Protein AF-A0A832K4I5-F1 (afdb_monomer_lite)

Foldseek 3Di:
DCVVVVHDDVPNHDHPPDDPVVVVVVVVVVVVVVCVDPVVVVVVVVCCVVCVVVPDDPPPDPDPPPPDDPPPPPPPDPPD

Structure (mmCIF, N/CA/C/O backbone):
data_AF-A0A832K4I5-F1
#
_entry.id   AF-A0A832K4I5-F1
#
loop_
_atom_site.group_PDB
_atom_site.id
_atom_site.type_symbol
_atom_site.label_atom_id
_atom_site.label_alt_id
_atom_site.label_comp_id
_atom_site.label_asym_id
_atom_site.label_entity_id
_atom_site.label_seq_id
_atom_site.pdbx_PDB_ins_code
_atom_site.Cartn_x
_atom_site.Cartn_y
_atom_site.Cartn_z
_atom_site.occupancy
_atom_site.B_iso_or_equiv
_atom_site.auth_seq_id
_atom_site.auth_comp_id
_atom_site.auth_asym_id
_atom_site.auth_atom_id
_atom_site.pdbx_PDB_model_num
ATOM 1 N N . MET A 1 1 ? -18.715 2.338 28.919 1.00 72.50 1 MET A N 1
ATOM 2 C CA . MET A 1 1 ? -17.414 3.042 28.905 1.00 72.50 1 MET A CA 1
ATOM 3 C C . MET A 1 1 ? -17.589 4.535 28.650 1.00 72.50 1 MET A C 1
ATOM 5 O O . MET A 1 1 ? -17.326 5.284 29.572 1.00 72.50 1 MET A O 1
ATOM 9 N N . GLN A 1 2 ? -18.139 4.974 27.512 1.00 83.50 2 GLN A N 1
ATOM 10 C CA . GLN A 1 2 ? -18.324 6.409 27.200 1.00 83.50 2 GLN A CA 1
ATOM 11 C C . GLN A 1 2 ? -19.115 7.187 28.274 1.00 83.50 2 GLN A C 1
ATOM 13 O O . GLN A 1 2 ? -18.608 8.160 28.821 1.00 83.50 2 GLN A O 1
ATOM 18 N N . ASN A 1 3 ? -20.267 6.666 28.718 1.00 80.44 3 ASN A N 1
ATOM 19 C CA . ASN A 1 3 ? -21.067 7.297 29.785 1.00 80.44 3 ASN A CA 1
ATOM 20 C C . ASN A 1 3 ? -20.355 7.386 31.148 1.00 80.44 3 ASN A C 1
ATOM 22 O O . ASN A 1 3 ? -20.705 8.236 31.955 1.00 80.44 3 ASN A O 1
ATOM 26 N N . ARG A 1 4 ? -19.378 6.509 31.432 1.00 86.44 4 ARG A N 1
ATOM 27 C CA . ARG A 1 4 ? -18.588 6.572 32.678 1.00 86.44 4 ARG A CA 1
ATOM 28 C C . ARG A 1 4 ? -17.498 7.641 32.604 1.00 86.44 4 ARG A C 1
ATOM 30 O O . ARG A 1 4 ? -17.150 8.209 33.627 1.00 86.44 4 ARG A O 1
ATOM 37 N N . CYS A 1 5 ? -16.976 7.894 31.406 1.00 86.00 5 CYS A N 1
ATOM 38 C CA . CYS A 1 5 ? -15.971 8.920 31.141 1.00 86.00 5 CYS A CA 1
ATOM 39 C C . CYS A 1 5 ? -16.591 10.296 30.846 1.00 86.00 5 CYS A C 1
ATOM 41 O O . CYS A 1 5 ? -15.855 11.269 30.742 1.00 86.00 5 CYS A O 1
ATOM 43 N N . GLY A 1 6 ? -17.920 10.377 30.700 1.00 89.31 6 GLY A N 1
ATOM 44 C CA . GLY A 1 6 ? -18.642 11.624 30.446 1.00 89.31 6 GLY A CA 1
ATOM 45 C C . GLY A 1 6 ? -18.404 12.225 29.059 1.00 89.31 6 GLY A C 1
ATOM 46 O O . GLY A 1 6 ? -18.679 13.401 28.873 1.00 89.31 6 GLY A O 1
ATOM 47 N N . VAL A 1 7 ? -17.877 11.445 28.109 1.00 89.56 7 VAL A N 1
ATOM 48 C CA . VAL A 1 7 ? -17.584 11.901 26.742 1.00 89.56 7 VAL A CA 1
ATOM 49 C C . VAL A 1 7 ? -18.257 10.968 25.749 1.00 89.56 7 VAL A C 1
ATOM 51 O O . VAL A 1 7 ? -17.956 9.769 25.713 1.00 89.56 7 VAL A O 1
ATOM 54 N N . LEU A 1 8 ? -19.150 11.526 24.935 1.00 91.31 8 LEU A N 1
ATOM 55 C CA . LEU A 1 8 ? -19.866 10.831 23.874 1.00 91.31 8 LEU A CA 1
ATOM 56 C C . LEU A 1 8 ? -19.189 11.077 22.522 1.00 91.31 8 LEU A C 1
ATOM 58 O O . LEU A 1 8 ? -19.110 12.206 22.028 1.00 91.31 8 LEU A O 1
ATOM 62 N N . ILE A 1 9 ? -18.718 9.998 21.895 1.00 90.75 9 ILE A N 1
ATOM 63 C CA . ILE A 1 9 ? -18.172 10.051 20.537 1.00 90.75 9 ILE A CA 1
ATOM 64 C C . ILE A 1 9 ? -19.312 10.346 19.549 1.00 90.75 9 ILE A C 1
ATOM 66 O O . ILE A 1 9 ? -20.350 9.693 19.569 1.00 90.75 9 ILE A O 1
ATOM 70 N N . GLY A 1 10 ? -19.103 11.318 18.668 1.00 89.19 10 GLY A N 1
ATOM 71 C CA . GLY A 1 10 ? -20.097 11.889 17.761 1.00 89.19 10 GLY A CA 1
ATOM 72 C C . GLY A 1 10 ? -20.778 13.162 18.280 1.00 89.19 10 GLY A C 1
ATOM 73 O O . GLY A 1 10 ? -21.400 13.849 17.475 1.00 89.19 10 GLY A O 1
ATOM 74 N N . GLN A 1 11 ? -20.642 13.498 19.569 1.00 90.75 11 GLN A N 1
ATOM 75 C CA . GLN A 1 11 ? -21.252 14.688 20.178 1.00 90.75 11 GLN A CA 1
ATOM 76 C C . GLN A 1 11 ? -20.210 15.581 20.860 1.00 90.75 11 GLN A C 1
ATOM 78 O O . GLN A 1 11 ? -19.956 16.686 20.389 1.00 90.75 11 GLN A O 1
ATOM 83 N N . ASP A 1 12 ? -19.590 15.093 21.935 1.00 91.56 12 ASP A N 1
ATOM 84 C CA . ASP A 1 12 ? -18.600 15.850 22.717 1.00 91.56 12 ASP A CA 1
ATOM 85 C C . ASP A 1 12 ? -17.205 15.764 22.089 1.00 91.56 12 ASP A C 1
ATOM 87 O O . ASP A 1 12 ? -16.370 16.655 22.230 1.00 91.56 12 ASP A O 1
ATOM 91 N N . TYR A 1 13 ? -16.960 14.672 21.367 1.00 90.88 13 TYR A N 1
ATOM 92 C CA . TYR A 1 13 ? -15.778 14.468 20.547 1.00 90.88 13 TYR A CA 1
ATOM 93 C C . TYR A 1 13 ? -16.206 13.890 19.200 1.00 90.88 13 TYR A C 1
ATOM 95 O O . TYR A 1 13 ? -17.094 13.041 19.178 1.00 90.88 13 TYR A O 1
ATOM 103 N N . PRO A 1 14 ? -15.618 14.297 18.067 1.00 91.50 14 PRO A N 1
ATOM 104 C CA . PRO A 1 14 ? -16.057 13.817 16.764 1.00 91.50 14 PRO A CA 1
ATOM 105 C C . PRO A 1 14 ? -15.903 12.300 16.618 1.00 91.50 14 PRO A C 1
ATOM 107 O O . PRO A 1 14 ? -14.944 11.690 17.095 1.00 91.50 14 PRO A O 1
ATOM 110 N N . ALA A 1 15 ? -16.852 11.691 15.906 1.00 91.44 15 ALA A N 1
ATOM 111 C CA . ALA A 1 15 ? -16.692 10.320 15.448 1.00 91.44 15 ALA A CA 1
ATOM 112 C C . ALA A 1 15 ? -15.493 10.218 14.486 1.00 91.44 15 ALA A C 1
ATOM 114 O O . ALA A 1 15 ? -15.172 11.200 13.806 1.00 91.44 15 ALA A O 1
ATOM 115 N N . PRO A 1 16 ? -14.827 9.049 14.402 1.00 90.12 16 PRO A N 1
ATOM 116 C CA . PRO A 1 16 ? -13.756 8.837 13.440 1.00 90.12 16 PRO A CA 1
ATOM 117 C C . PRO A 1 16 ? -14.196 9.243 12.034 1.00 90.12 16 PRO A C 1
ATOM 119 O O . PRO A 1 16 ? -15.173 8.721 11.501 1.00 90.12 16 PRO A O 1
ATOM 122 N N . LEU A 1 17 ? -13.458 10.182 11.442 1.00 91.81 17 LEU A N 1
ATOM 123 C CA . LEU A 1 17 ? -13.780 10.750 10.129 1.00 91.81 17 LEU A CA 1
ATOM 124 C C . LEU A 1 17 ? -13.722 9.703 9.012 1.00 91.81 17 LEU A C 1
ATOM 126 O O . LEU A 1 17 ? -14.349 9.860 7.968 1.00 91.81 17 LEU A O 1
ATOM 130 N N . VAL A 1 18 ? -12.918 8.660 9.213 1.00 93.00 18 VAL A N 1
ATOM 131 C CA . VAL A 1 18 ? -12.615 7.650 8.208 1.00 93.00 18 VAL A CA 1
ATOM 132 C C . VAL A 1 18 ? -12.608 6.276 8.865 1.00 93.00 18 VAL A C 1
ATOM 134 O O . VAL A 1 18 ? -12.050 6.097 9.949 1.00 93.00 18 VAL A O 1
ATOM 137 N N . ASP A 1 19 ? -13.166 5.283 8.172 1.00 93.19 19 ASP A N 1
ATOM 138 C CA . ASP A 1 19 ? -12.906 3.881 8.487 1.00 93.19 19 ASP A CA 1
ATOM 139 C C . ASP A 1 19 ? -11.450 3.552 8.133 1.00 93.19 19 ASP A C 1
ATOM 141 O O . ASP A 1 19 ? -11.080 3.375 6.966 1.00 93.19 19 ASP A O 1
ATOM 145 N N . PHE A 1 20 ? -10.612 3.474 9.165 1.00 91.00 20 PHE A N 1
ATOM 146 C CA . PHE A 1 20 ? -9.188 3.203 9.025 1.00 91.00 20 PHE A CA 1
ATOM 147 C C . PHE A 1 20 ? -8.890 1.870 8.328 1.00 91.00 20 PHE A C 1
ATOM 149 O O . PHE A 1 20 ? -7.920 1.791 7.569 1.00 91.00 20 PHE A O 1
ATOM 156 N N . ALA A 1 21 ? -9.710 0.833 8.531 1.00 93.81 21 ALA A N 1
ATOM 157 C CA . ALA A 1 21 ? -9.493 -0.468 7.904 1.00 93.81 21 ALA A CA 1
ATOM 158 C C . ALA A 1 21 ? -9.736 -0.381 6.392 1.00 93.81 21 ALA A C 1
ATOM 160 O O . ALA A 1 21 ? -8.913 -0.836 5.586 1.00 93.81 21 ALA A O 1
ATOM 161 N N . HIS A 1 22 ? -10.833 0.269 6.004 1.00 94.81 22 HIS A N 1
ATOM 162 C CA . HIS A 1 22 ? -11.142 0.522 4.605 1.00 94.81 22 HIS A CA 1
ATOM 163 C C . HIS A 1 22 ? -10.086 1.414 3.937 1.00 94.81 22 HIS A C 1
ATOM 165 O O . HIS A 1 22 ? -9.580 1.079 2.861 1.00 94.81 22 HIS A O 1
ATOM 171 N N . ALA A 1 23 ? -9.705 2.517 4.586 1.00 94.31 23 ALA A N 1
ATOM 172 C CA . ALA A 1 23 ? -8.726 3.466 4.064 1.00 94.31 23 ALA A CA 1
ATOM 173 C C . ALA A 1 23 ? -7.352 2.828 3.849 1.00 94.31 23 ALA A C 1
ATOM 175 O O . ALA A 1 23 ? -6.744 3.013 2.794 1.00 94.31 23 ALA A O 1
ATOM 176 N N . ALA A 1 24 ? -6.887 2.013 4.799 1.00 94.88 24 ALA A N 1
ATOM 177 C CA . ALA A 1 24 ? -5.626 1.294 4.664 1.00 94.88 24 ALA A CA 1
ATOM 178 C C . ALA A 1 24 ? -5.647 0.325 3.472 1.00 94.88 24 ALA A C 1
ATOM 180 O O . ALA A 1 24 ? -4.688 0.267 2.697 1.00 94.88 24 ALA A O 1
ATOM 181 N N . ARG A 1 25 ? -6.744 -0.421 3.292 1.00 95.69 25 ARG A N 1
ATOM 182 C CA . ARG A 1 25 ? -6.915 -1.321 2.142 1.00 95.69 25 ARG A CA 1
ATOM 183 C C . ARG A 1 25 ? -6.900 -0.548 0.824 1.00 95.69 25 ARG A C 1
ATOM 185 O O . ARG A 1 25 ? -6.201 -0.948 -0.104 1.00 95.69 25 ARG A O 1
ATOM 192 N N . HIS A 1 26 ? -7.630 0.561 0.763 1.00 97.06 26 HIS A N 1
ATOM 193 C CA . HIS A 1 26 ? -7.707 1.412 -0.419 1.00 97.06 26 HIS A CA 1
ATOM 194 C C . HIS A 1 26 ? -6.343 2.018 -0.785 1.00 97.06 26 HIS A C 1
ATOM 196 O O . HIS A 1 26 ? -5.932 1.956 -1.941 1.00 97.06 26 HIS A O 1
ATOM 202 N N . ALA A 1 27 ? -5.592 2.518 0.200 1.00 96.19 27 ALA A N 1
ATOM 203 C CA . ALA A 1 27 ? -4.254 3.063 -0.015 1.00 96.19 27 ALA A CA 1
ATOM 204 C C . ALA A 1 27 ? -3.281 2.009 -0.574 1.00 96.19 27 ALA A C 1
ATOM 206 O O . ALA A 1 27 ? -2.545 2.278 -1.523 1.00 96.19 27 ALA A O 1
ATOM 207 N N . ARG A 1 28 ? -3.304 0.781 -0.035 1.00 97.31 28 ARG A N 1
ATOM 208 C CA . ARG A 1 28 ? -2.471 -0.324 -0.544 1.00 97.31 28 ARG A C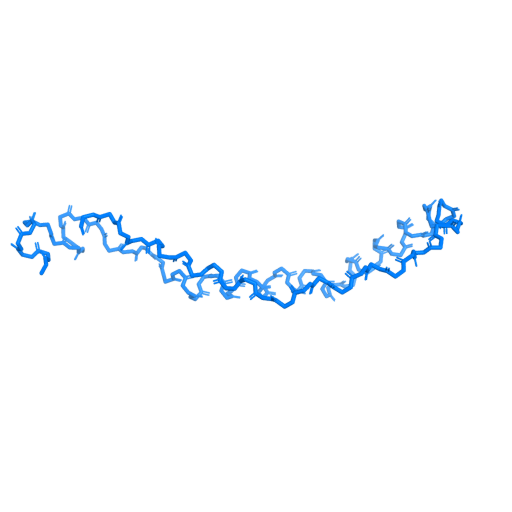A 1
ATOM 209 C C . ARG A 1 28 ? -2.809 -0.683 -1.988 1.00 97.31 28 ARG A C 1
ATOM 211 O O . ARG A 1 28 ? -1.893 -0.927 -2.770 1.00 97.31 28 ARG A O 1
ATOM 218 N N . ALA A 1 29 ? -4.097 -0.711 -2.330 1.00 97.19 29 ALA A N 1
ATOM 219 C CA . ALA A 1 29 ? -4.543 -0.980 -3.693 1.00 97.19 29 ALA A CA 1
ATOM 220 C C . ALA A 1 29 ? -4.016 0.083 -4.669 1.00 97.19 29 ALA A C 1
ATOM 222 O O . ALA A 1 29 ? -3.367 -0.274 -5.647 1.00 97.19 29 ALA A O 1
ATOM 223 N N . GLN A 1 30 ? -4.170 1.369 -4.337 1.00 97.44 30 GLN A N 1
ATOM 224 C CA . GLN A 1 30 ? -3.661 2.468 -5.165 1.00 97.44 30 GLN A CA 1
ATOM 225 C C . GLN A 1 30 ? -2.151 2.385 -5.397 1.00 97.44 30 GLN A C 1
ATOM 227 O O . GLN A 1 30 ? -1.684 2.507 -6.525 1.00 97.44 30 GLN A O 1
ATOM 232 N N . VAL A 1 31 ? -1.372 2.133 -4.343 1.00 96.12 31 VAL A N 1
ATOM 233 C CA . VAL A 1 31 ? 0.083 1.975 -4.470 1.00 96.12 31 VAL A CA 1
ATOM 234 C C . VAL A 1 31 ? 0.424 0.799 -5.390 1.00 96.12 31 VAL A C 1
ATOM 236 O O . VAL A 1 31 ? 1.283 0.921 -6.264 1.00 96.12 31 VAL A O 1
ATOM 239 N N . ALA A 1 32 ? -0.267 -0.333 -5.234 1.00 95.75 32 ALA A N 1
ATOM 240 C CA . ALA A 1 32 ? -0.081 -1.489 -6.103 1.00 95.75 32 ALA A CA 1
ATOM 241 C C . ALA A 1 32 ? -0.456 -1.194 -7.565 1.00 95.75 32 ALA A C 1
ATOM 243 O O . ALA A 1 32 ? 0.194 -1.710 -8.474 1.00 95.75 32 ALA A O 1
ATOM 244 N N . ASP A 1 33 ? -1.473 -0.370 -7.812 1.00 96.31 33 ASP A N 1
ATOM 245 C CA . ASP A 1 33 ? -1.862 0.064 -9.157 1.00 96.31 33 ASP A CA 1
ATOM 246 C C . ASP A 1 33 ? -0.807 0.980 -9.779 1.00 96.31 33 ASP A C 1
ATOM 248 O O . ASP A 1 33 ? -0.388 0.746 -10.915 1.00 96.31 33 ASP A O 1
ATOM 252 N N . CYS A 1 34 ? -0.278 1.938 -9.013 1.00 94.81 34 CYS A N 1
ATOM 253 C CA . CYS A 1 34 ? 0.834 2.784 -9.444 1.00 94.81 34 CYS A CA 1
ATOM 254 C C . CYS A 1 34 ? 2.049 1.944 -9.865 1.00 94.81 34 CYS A C 1
ATOM 256 O O . CYS A 1 34 ? 2.621 2.177 -10.932 1.00 94.81 34 CYS A O 1
ATOM 258 N N . TYR A 1 35 ? 2.412 0.919 -9.085 1.00 91.25 35 TYR A N 1
ATOM 259 C CA . TYR A 1 35 ? 3.502 0.004 -9.443 1.00 91.25 35 TYR A CA 1
ATOM 260 C C . TYR A 1 35 ? 3.206 -0.860 -10.674 1.00 91.25 35 TYR A C 1
ATOM 262 O O . TYR A 1 35 ?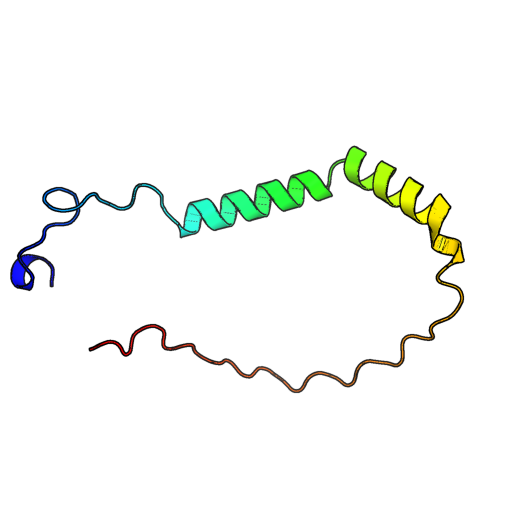 4.132 -1.243 -11.388 1.00 91.25 35 TYR A O 1
ATOM 270 N N . ARG A 1 36 ? 1.934 -1.182 -10.934 1.00 93.38 36 ARG A N 1
ATOM 271 C CA . ARG A 1 36 ? 1.507 -1.956 -12.111 1.00 93.38 36 ARG A CA 1
ATOM 272 C C . ARG A 1 36 ? 1.420 -1.125 -13.389 1.00 93.38 36 ARG A C 1
ATOM 274 O O . ARG A 1 36 ? 1.222 -1.714 -14.453 1.00 93.38 36 ARG A O 1
ATOM 281 N N . SER A 1 37 ? 1.567 0.195 -13.297 1.00 95.75 37 SER A N 1
ATOM 282 C CA . SER A 1 37 ? 1.529 1.085 -14.454 1.00 95.75 37 SER A CA 1
ATOM 283 C C . SER A 1 37 ? 2.690 0.830 -15.422 1.00 95.75 37 SER A C 1
ATOM 285 O O . SER A 1 37 ? 3.814 0.506 -15.029 1.00 95.75 37 SER A O 1
ATOM 287 N N . GLU A 1 38 ? 2.429 1.031 -16.713 1.00 93.38 38 GLU A N 1
ATOM 288 C CA . GLU A 1 38 ? 3.455 0.941 -17.760 1.00 93.38 38 GLU A CA 1
ATOM 289 C C . GLU A 1 38 ? 4.558 1.990 -17.579 1.00 93.38 38 GLU A C 1
ATOM 291 O O . GLU A 1 38 ? 5.723 1.732 -17.872 1.00 93.38 38 GLU A O 1
ATOM 296 N N . GLN A 1 39 ? 4.217 3.151 -17.016 1.00 94.19 39 GLN A N 1
ATOM 297 C CA . GLN A 1 39 ? 5.181 4.203 -16.700 1.00 94.19 39 GLN A CA 1
ATOM 298 C C . GLN A 1 39 ? 6.209 3.731 -15.666 1.00 94.19 39 GLN A C 1
ATOM 300 O O . GLN A 1 39 ? 7.410 3.892 -15.881 1.00 94.19 39 GLN A O 1
ATOM 305 N N . ALA A 1 40 ? 5.757 3.091 -14.581 1.00 93.12 40 ALA A N 1
ATOM 306 C CA . ALA A 1 40 ? 6.649 2.541 -13.563 1.00 93.12 40 ALA A CA 1
ATOM 307 C C . ALA A 1 40 ? 7.566 1.448 -14.138 1.00 93.12 40 ALA A C 1
ATOM 309 O O . ALA A 1 40 ? 8.758 1.404 -13.820 1.00 93.12 40 ALA A O 1
ATOM 310 N N . ARG A 1 41 ? 7.039 0.594 -15.028 1.00 93.06 41 ARG A N 1
ATOM 311 C CA . ARG A 1 41 ? 7.835 -0.429 -15.726 1.00 93.06 41 ARG A CA 1
ATOM 312 C C . ARG A 1 41 ? 8.897 0.186 -16.631 1.00 93.06 41 ARG A C 1
ATOM 314 O O . ARG A 1 41 ? 10.061 -0.199 -16.537 1.00 93.06 41 ARG A O 1
ATOM 321 N N . ALA A 1 42 ? 8.510 1.131 -17.484 1.00 94.62 42 ALA A N 1
ATOM 322 C CA . ALA A 1 42 ? 9.419 1.787 -18.418 1.00 94.62 42 ALA A CA 1
ATOM 323 C C . ALA A 1 42 ? 10.552 2.511 -17.680 1.00 94.62 42 ALA A C 1
ATOM 325 O O . ALA A 1 42 ? 11.719 2.377 -18.047 1.00 94.62 42 ALA A O 1
ATOM 326 N N . GLU A 1 43 ? 10.229 3.219 -16.598 1.00 93.69 43 GLU A N 1
ATOM 327 C CA . GLU A 1 43 ? 11.231 3.914 -15.794 1.00 93.69 43 GLU A CA 1
ATOM 328 C C . GLU A 1 43 ? 12.175 2.933 -15.092 1.00 93.69 43 GLU A C 1
ATOM 330 O O . GLU A 1 43 ? 13.394 3.096 -15.139 1.00 93.69 43 GLU A O 1
ATOM 335 N N . SER A 1 44 ? 11.642 1.843 -14.532 1.00 91.69 44 SER A N 1
ATOM 336 C CA . SER A 1 44 ? 12.464 0.781 -13.946 1.00 91.69 44 SER A CA 1
ATOM 337 C C . SER A 1 44 ? 13.446 0.181 -14.961 1.00 91.69 44 SER A C 1
ATOM 339 O O . SER A 1 44 ? 14.619 -0.008 -14.635 1.00 91.69 44 SER A O 1
ATOM 341 N N . GLN A 1 45 ? 13.008 -0.058 -16.202 1.00 92.44 45 GLN A N 1
ATOM 342 C CA . GLN A 1 45 ? 13.875 -0.551 -17.277 1.00 92.44 45 GLN A CA 1
ATOM 343 C C . GLN A 1 45 ? 14.963 0.456 -17.653 1.00 92.44 45 GLN A C 1
ATOM 345 O O . GLN A 1 45 ? 16.115 0.060 -17.825 1.00 92.44 45 GLN A O 1
ATOM 350 N N . ARG A 1 46 ? 14.635 1.751 -17.742 1.00 94.12 46 ARG A N 1
ATOM 351 C CA . ARG A 1 46 ? 15.622 2.810 -18.016 1.00 94.12 46 ARG A CA 1
ATOM 352 C C . ARG A 1 46 ? 16.693 2.870 -16.937 1.00 94.12 46 ARG A C 1
ATOM 354 O O . ARG A 1 46 ? 17.881 2.851 -17.250 1.00 94.12 46 ARG A O 1
ATOM 361 N N . VAL A 1 47 ? 16.275 2.887 -15.672 1.00 91.69 47 VAL A N 1
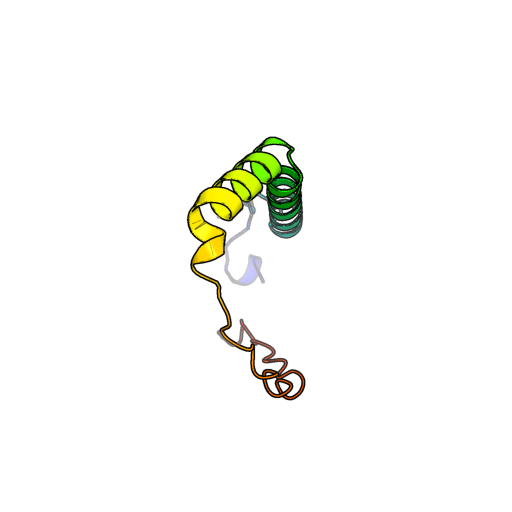ATOM 362 C CA . VAL A 1 47 ? 17.185 2.885 -14.520 1.00 91.69 47 VAL A CA 1
ATOM 363 C C . VAL A 1 47 ? 18.064 1.637 -14.542 1.00 91.69 47 VAL A C 1
ATOM 365 O O . VAL A 1 47 ? 19.278 1.734 -14.360 1.00 91.69 47 VAL A O 1
ATOM 368 N N . TYR A 1 48 ? 17.482 0.467 -14.814 1.00 89.06 48 TYR A N 1
ATOM 369 C CA . TYR A 1 48 ? 18.230 -0.781 -14.925 1.00 89.06 48 TYR A CA 1
ATOM 370 C C . TYR A 1 48 ? 19.232 -0.766 -16.085 1.00 89.06 48 TYR A C 1
ATOM 372 O O . TYR A 1 48 ? 20.370 -1.179 -15.904 1.00 89.06 48 TYR A O 1
ATOM 380 N N . ALA A 1 49 ? 18.865 -0.256 -17.259 1.00 90.06 49 ALA A N 1
ATOM 381 C CA . ALA A 1 49 ? 19.788 -0.138 -18.385 1.00 90.06 49 ALA A CA 1
ATOM 382 C C . ALA A 1 49 ? 20.957 0.811 -18.066 1.00 90.06 49 ALA A C 1
ATOM 384 O O . ALA A 1 49 ? 22.108 0.500 -18.373 1.00 90.06 49 ALA A O 1
ATOM 385 N N . ALA A 1 50 ? 20.679 1.935 -17.398 1.00 90.06 50 ALA A N 1
ATOM 386 C CA . ALA A 1 50 ? 21.686 2.928 -17.033 1.00 90.06 50 ALA A CA 1
ATOM 387 C C . ALA A 1 50 ? 22.622 2.459 -15.903 1.00 90.06 50 ALA A C 1
ATOM 389 O O . ALA A 1 50 ? 23.820 2.739 -15.926 1.00 90.06 50 ALA A O 1
ATOM 390 N N . LEU A 1 51 ? 22.089 1.756 -14.898 1.00 87.00 51 LEU A N 1
ATOM 391 C CA . LEU A 1 51 ? 22.801 1.452 -13.649 1.00 87.00 51 LEU A CA 1
ATOM 392 C C . LEU A 1 51 ? 23.077 -0.041 -13.429 1.00 87.00 51 LEU A C 1
ATOM 394 O O . LEU A 1 51 ? 23.871 -0.385 -12.555 1.00 87.00 51 LEU A O 1
ATOM 398 N N . GLY A 1 52 ? 22.463 -0.938 -14.199 1.00 73.12 52 GLY A N 1
ATOM 399 C CA . GLY A 1 52 ? 22.492 -2.391 -13.986 1.00 73.12 52 GLY A CA 1
ATOM 400 C C . GLY A 1 52 ? 23.878 -3.023 -14.124 1.00 73.12 52 GLY A C 1
ATOM 401 O O . GLY A 1 52 ? 24.139 -4.079 -13.554 1.00 73.12 52 GLY A O 1
ATOM 402 N N . SER A 1 53 ? 24.818 -2.348 -14.789 1.00 67.50 53 SER A N 1
ATOM 403 C CA . SER A 1 53 ? 26.223 -2.771 -14.864 1.00 67.50 53 SER A CA 1
ATOM 404 C C . SER A 1 53 ? 26.979 -2.643 -13.533 1.00 67.50 53 SER A C 1
ATOM 406 O O . SER A 1 53 ? 28.002 -3.313 -13.359 1.00 67.50 53 SER A O 1
ATOM 408 N N . ARG A 1 54 ? 26.472 -1.841 -12.578 1.00 64.94 54 ARG A N 1
ATOM 409 C CA . ARG A 1 54 ? 27.007 -1.750 -11.207 1.00 64.94 54 ARG A CA 1
ATOM 410 C C . ARG A 1 54 ? 26.756 -3.017 -10.387 1.00 64.94 54 ARG A C 1
ATOM 412 O O . ARG A 1 54 ? 27.431 -3.211 -9.383 1.00 64.94 54 ARG A O 1
ATOM 419 N N . ASP A 1 55 ? 25.857 -3.902 -10.823 1.00 59.53 55 ASP A N 1
ATOM 420 C CA . ASP A 1 55 ? 25.523 -5.147 -10.119 1.00 59.53 55 ASP A CA 1
ATOM 421 C C . ASP A 1 55 ? 26.277 -6.368 -10.688 1.00 59.53 55 ASP A C 1
ATOM 423 O O . ASP A 1 55 ? 25.755 -7.475 -10.835 1.00 59.53 55 ASP A O 1
ATOM 427 N N . LYS A 1 56 ? 27.557 -6.186 -11.042 1.00 60.09 56 LYS A N 1
ATOM 428 C CA . LYS A 1 56 ? 28.437 -7.310 -11.384 1.00 60.09 56 LYS A CA 1
ATOM 429 C C . LYS A 1 56 ? 28.890 -8.009 -10.099 1.00 60.09 56 LYS A C 1
ATOM 431 O O . LYS A 1 56 ? 29.879 -7.638 -9.480 1.00 60.09 56 LYS A O 1
ATOM 436 N N . LYS A 1 57 ? 28.183 -9.090 -9.756 1.00 60.94 57 LYS A N 1
ATOM 437 C CA . LYS A 1 57 ? 28.608 -10.151 -8.822 1.00 60.94 57 LYS A CA 1
ATOM 438 C C . LYS A 1 57 ? 28.847 -9.709 -7.372 1.00 60.94 57 LYS A C 1
ATOM 440 O O . LYS A 1 57 ? 29.898 -9.990 -6.800 1.00 60.94 57 LYS A O 1
ATOM 445 N N . ARG A 1 58 ? 27.816 -9.232 -6.677 1.00 60.22 58 ARG A N 1
ATOM 446 C CA . ARG A 1 58 ? 27.689 -9.628 -5.265 1.00 60.22 58 ARG A CA 1
ATOM 447 C C . ARG A 1 58 ? 26.889 -10.920 -5.230 1.00 60.22 58 ARG A C 1
ATOM 449 O O . ARG A 1 58 ? 25.664 -10.901 -5.258 1.00 60.22 58 ARG A O 1
ATOM 456 N N . ARG A 1 59 ? 27.595 -12.060 -5.233 1.00 61.22 59 ARG A N 1
ATOM 457 C CA . ARG A 1 59 ? 27.010 -13.388 -4.995 1.00 61.22 59 ARG A CA 1
ATOM 458 C C . ARG A 1 59 ? 26.193 -13.269 -3.709 1.00 61.22 59 ARG A C 1
ATOM 460 O O . ARG A 1 59 ? 26.781 -13.169 -2.635 1.00 61.22 59 ARG A O 1
ATOM 467 N N . ARG A 1 60 ? 24.864 -13.160 -3.826 1.00 63.53 60 ARG A N 1
ATOM 468 C CA . ARG A 1 60 ? 23.962 -13.061 -2.678 1.00 63.53 60 ARG A CA 1
ATOM 469 C C . ARG A 1 60 ? 24.188 -14.331 -1.874 1.00 63.53 60 ARG A C 1
ATOM 471 O O . ARG A 1 60 ? 23.759 -15.402 -2.293 1.00 63.53 60 ARG A O 1
ATOM 478 N N . GLN A 1 61 ? 24.952 -14.237 -0.788 1.00 66.69 61 GLN A N 1
ATOM 479 C CA . GLN A 1 61 ? 25.052 -15.357 0.131 1.00 66.69 61 GLN A CA 1
ATOM 480 C C . GLN A 1 61 ? 23.631 -15.639 0.625 1.00 66.69 61 GLN A C 1
ATOM 482 O O . GLN A 1 61 ? 22.906 -14.677 0.909 1.00 66.69 61 GLN A O 1
ATOM 487 N N . PRO A 1 62 ? 23.193 -16.909 0.652 1.00 63.59 62 PRO A N 1
ATOM 488 C CA . PRO A 1 62 ? 21.867 -17.243 1.137 1.00 63.59 62 PRO A CA 1
ATOM 489 C C . PRO A 1 62 ? 21.739 -16.673 2.547 1.00 63.59 62 PRO A C 1
ATOM 491 O O . PRO A 1 62 ? 22.507 -17.014 3.446 1.00 63.59 62 PRO A O 1
ATOM 494 N N . ARG A 1 63 ? 20.816 -15.723 2.709 1.00 67.69 63 ARG A N 1
ATOM 495 C CA . ARG A 1 63 ? 20.511 -15.135 4.010 1.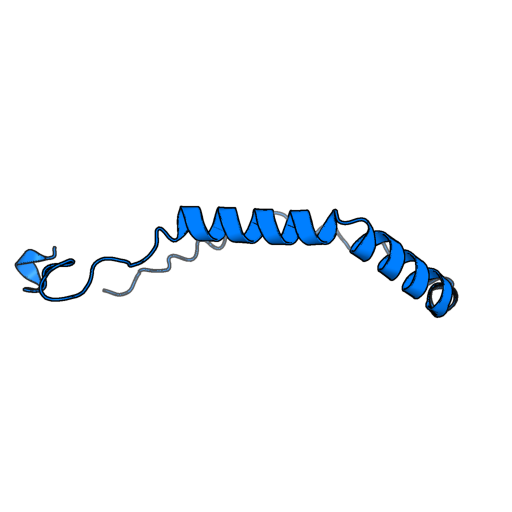00 67.69 63 ARG A CA 1
ATOM 496 C C . ARG A 1 63 ? 20.045 -16.300 4.891 1.00 67.69 63 ARG A C 1
ATOM 498 O O . ARG A 1 63 ? 19.130 -17.004 4.459 1.00 67.69 63 ARG A O 1
ATOM 505 N N . PRO A 1 64 ? 20.667 -16.556 6.057 1.00 65.25 64 PRO A N 1
ATOM 506 C CA . PRO A 1 64 ? 20.228 -17.646 6.917 1.00 65.25 64 PRO A CA 1
ATOM 507 C C . PRO A 1 64 ? 18.744 -17.440 7.211 1.00 65.25 64 PRO A C 1
ATOM 509 O O . PRO A 1 64 ? 18.323 -16.307 7.466 1.00 65.25 64 PRO A O 1
ATOM 512 N N . ALA A 1 65 ? 17.960 -18.515 7.086 1.00 65.50 65 ALA A N 1
ATOM 513 C CA . ALA A 1 65 ? 16.523 -18.486 7.306 1.00 65.50 65 ALA A CA 1
ATOM 514 C C . ALA A 1 65 ? 16.260 -17.794 8.645 1.00 65.50 65 ALA A C 1
ATOM 516 O O . ALA A 1 65 ? 16.687 -18.278 9.697 1.00 65.50 65 ALA A O 1
ATOM 517 N N . ALA A 1 66 ? 15.632 -16.617 8.591 1.00 64.12 66 ALA A N 1
ATOM 518 C CA . ALA A 1 66 ? 15.216 -15.923 9.792 1.00 64.12 66 ALA A CA 1
ATOM 519 C C . ALA A 1 66 ? 14.309 -16.895 10.545 1.00 64.12 66 ALA A C 1
ATOM 521 O O . ALA A 1 66 ? 13.274 -17.313 10.020 1.00 64.12 66 ALA A O 1
ATOM 522 N N . LYS A 1 67 ? 14.766 -17.333 11.723 1.00 58.31 67 LYS A N 1
ATOM 523 C CA . LYS A 1 67 ? 14.016 -18.245 12.579 1.00 58.31 67 LYS A CA 1
ATOM 524 C C . LYS A 1 67 ? 12.594 -17.713 12.732 1.00 58.31 67 LYS A C 1
ATOM 526 O O . LYS A 1 67 ? 12.390 -16.511 12.898 1.00 58.31 67 LYS A O 1
ATOM 531 N N . ALA A 1 68 ? 11.656 -18.645 12.622 1.00 55.69 68 ALA A N 1
ATOM 532 C CA . ALA A 1 68 ? 10.224 -18.439 12.666 1.00 55.69 68 ALA A CA 1
ATOM 533 C C . ALA A 1 68 ? 9.800 -17.361 13.675 1.00 55.69 68 ALA A C 1
ATOM 535 O O . ALA A 1 68 ? 10.191 -17.390 14.839 1.00 55.69 68 ALA A O 1
ATOM 536 N N . ALA A 1 69 ? 8.986 -16.435 13.169 1.00 60.19 69 ALA A N 1
ATOM 537 C CA . ALA A 1 69 ? 7.928 -15.721 13.869 1.00 60.19 69 ALA A CA 1
ATOM 538 C C . ALA A 1 69 ? 8.113 -15.555 15.387 1.00 60.19 69 ALA A C 1
ATOM 540 O O . ALA A 1 69 ? 7.549 -16.305 16.182 1.00 60.19 69 ALA A O 1
ATOM 541 N N . ARG A 1 70 ? 8.751 -14.458 15.799 1.00 55.50 70 ARG A N 1
ATOM 542 C CA . ARG A 1 70 ? 8.234 -13.769 16.980 1.00 55.50 70 ARG A CA 1
ATOM 543 C C . ARG A 1 70 ? 6.988 -13.021 16.525 1.00 55.50 70 ARG A C 1
ATOM 545 O O . ARG A 1 70 ? 7.084 -11.952 15.929 1.00 55.50 70 ARG A O 1
ATOM 552 N N . ARG A 1 71 ? 5.815 -13.617 16.756 1.00 61.47 71 ARG A N 1
ATOM 553 C CA . ARG A 1 71 ? 4.622 -12.810 17.017 1.00 61.47 71 ARG A CA 1
ATOM 554 C C . ARG A 1 71 ? 4.933 -12.066 18.308 1.00 61.47 71 ARG A C 1
ATOM 556 O O . ARG A 1 71 ? 4.653 -12.573 19.385 1.00 61.47 71 ARG A O 1
ATOM 563 N N . ASP A 1 72 ? 5.562 -10.903 18.190 1.00 52.84 72 ASP A N 1
ATOM 564 C CA . ASP A 1 72 ? 5.351 -9.883 19.203 1.00 52.84 72 ASP A CA 1
ATOM 565 C C . ASP A 1 72 ? 3.921 -9.422 18.975 1.00 52.84 72 ASP A C 1
ATOM 567 O O . ASP A 1 72 ? 3.631 -8.563 18.136 1.00 52.84 72 ASP A O 1
ATOM 571 N N . SER A 1 73 ? 3.004 -10.112 19.648 1.00 60.31 73 SER A N 1
ATOM 572 C CA . SER A 1 73 ? 1.731 -9.545 20.041 1.00 60.31 73 SER A CA 1
ATOM 573 C C . SER A 1 73 ? 2.100 -8.275 20.795 1.00 60.31 73 SER A C 1
ATOM 575 O O . SER A 1 73 ? 2.320 -8.302 22.000 1.00 60.31 73 SER A O 1
ATOM 577 N N . HIS A 1 74 ? 2.241 -7.165 20.069 1.00 49.78 74 HIS A N 1
ATOM 578 C CA . HIS A 1 74 ? 2.098 -5.864 20.677 1.00 49.78 74 HIS A CA 1
ATOM 579 C C . HIS A 1 74 ? 0.671 -5.876 21.216 1.00 49.78 74 HIS A C 1
ATOM 581 O O . HIS A 1 74 ? -0.282 -5.560 20.503 1.00 49.78 74 HIS A O 1
ATOM 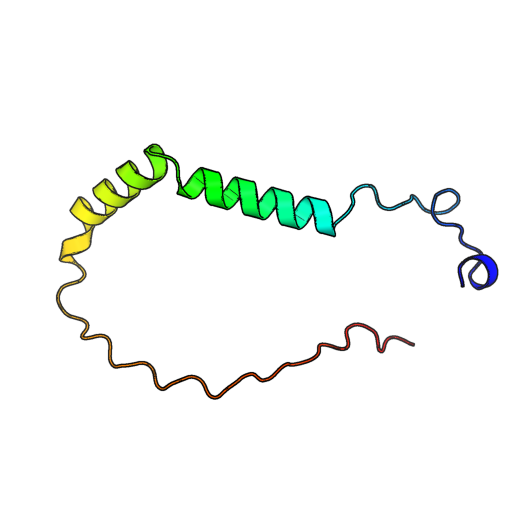587 N N . GLN A 1 75 ? 0.539 -6.266 22.485 1.00 56.56 75 GLN A N 1
ATOM 588 C CA . GLN A 1 75 ? -0.377 -5.639 23.421 1.00 56.56 75 GLN A CA 1
ATOM 589 C C . GLN A 1 75 ? -0.042 -4.140 23.419 1.00 56.56 75 GLN A C 1
ATOM 591 O O . GLN A 1 75 ? 0.485 -3.573 24.367 1.00 56.56 75 GLN A O 1
ATOM 596 N N . GLN A 1 76 ? -0.305 -3.472 22.296 1.00 56.84 76 GLN A N 1
ATOM 597 C CA . GLN A 1 76 ? -0.783 -2.116 22.375 1.00 56.84 76 GLN A CA 1
ATOM 598 C C . GLN A 1 76 ? -2.078 -2.253 23.163 1.00 56.84 76 GLN A C 1
ATOM 600 O O . GLN A 1 76 ? -2.973 -2.972 22.720 1.00 56.84 76 GLN A O 1
ATOM 605 N N . LEU A 1 77 ? -2.130 -1.564 24.302 1.00 58.06 77 LEU A N 1
ATOM 606 C CA . LEU A 1 77 ? -3.230 -1.499 25.265 1.00 58.06 77 LEU A CA 1
ATOM 607 C C . LEU A 1 77 ? -3.123 -2.436 26.480 1.00 58.06 77 LEU A C 1
ATOM 609 O O . LEU A 1 77 ? -4.112 -3.047 26.856 1.00 58.06 77 LEU A O 1
ATOM 613 N N . ASP A 1 78 ? -1.975 -2.426 27.158 1.00 45.88 78 ASP A N 1
ATOM 614 C CA . ASP A 1 78 ? -2.004 -2.260 28.619 1.00 45.88 78 ASP A CA 1
ATOM 615 C C . ASP A 1 78 ? -1.614 -0.803 28.918 1.00 45.88 78 ASP A C 1
ATOM 617 O O . ASP A 1 78 ? -0.477 -0.479 29.262 1.00 45.88 78 ASP A O 1
ATOM 621 N N . LEU A 1 79 ? -2.549 0.118 28.680 1.00 49.69 79 LEU A N 1
ATOM 622 C CA . LEU A 1 79 ? -2.512 1.423 29.329 1.00 49.69 79 LEU A CA 1
ATOM 623 C C . LEU A 1 79 ? -3.842 1.549 30.072 1.00 49.69 79 LEU A C 1
ATOM 625 O O . LEU A 1 79 ? -4.875 1.761 29.434 1.00 49.69 79 LEU A O 1
ATO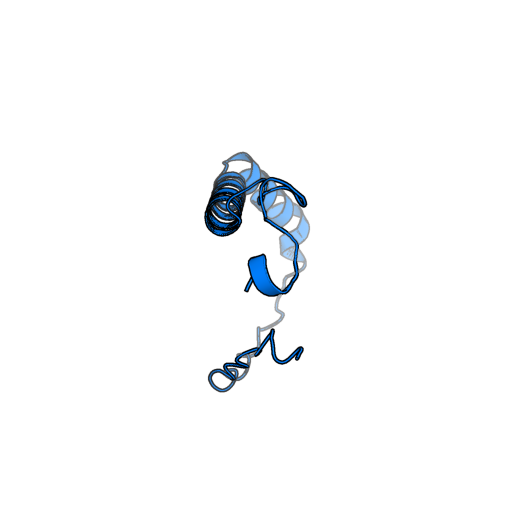M 629 N N . PHE A 1 80 ? -3.728 1.393 31.395 1.00 54.66 80 PHE A N 1
ATOM 630 C CA . PHE A 1 80 ? -4.755 1.271 32.443 1.00 54.66 80 PHE A CA 1
ATOM 631 C C . PHE A 1 80 ? -5.302 -0.136 32.694 1.00 54.66 80 PHE A C 1
ATOM 633 O O . PHE A 1 80 ? -6.001 -0.687 31.817 1.00 54.66 80 PHE A O 1
#

Secondary structure (DSSP, 8-state):
-HHHHT--BTTTBPPPSS-HHHHHHHHHHHHHHHHHSHHHHHHHHHHHHHHGGGGS----PPPP---S-------TT---

Sequence (80 aa):
MQNRCGVLIGQDYPAPLVDFAHAARHARAQVADCYRSEQARAESQRVYAALGSRDKKRRRQPRPAAKAARRDSHQQLDLF

pLDDT: mean 80.3, std 16.12, range [45.88, 97.44]

Radius of gyration: 23.6 Å; chains: 1; bounding box: 50×34×51 Å